Protein AF-A0A9W9V5M5-F1 (afdb_monomer_lite)

Secondary structure (DSSP, 8-state):
---HHHHSTT--PPTTSHHHHHHHHIIIIIHHHHHHHHHHTSGGGGGG----GGGGSPPSBTTB-----HHHHHHHHHHHHHHHHHHS--HHHHHHHHHHHHHHHHH-BTTB--S-SSS--

Sequence (121 aa):
MDYPQETFVNTTFTPGSFWARRREIVRAQTLRHQLEMLKKTGRYEAFKLGWHPSYSDPPTVYPVPNHQFWDSDVAKWIEGACYLLTDHFDTEIDEAVRELVRMIQGAQHGGWIFEYPLLCC

Structure (mmCIF, N/CA/C/O backbone):
data_AF-A0A9W9V5M5-F1
#
_entry.id   AF-A0A9W9V5M5-F1
#
loop_
_atom_site.group_PDB
_atom_site.id
_atom_site.type_symbol
_atom_site.label_atom_id
_atom_site.label_alt_id
_atom_site.label_comp_id
_atom_site.label_asym_id
_atom_site.label_entity_id
_atom_site.label_seq_id
_atom_site.pdbx_PDB_ins_code
_atom_site.Cartn_x
_atom_site.Cartn_y
_atom_site.Cartn_z
_atom_site.occupancy
_atom_site.B_iso_or_equiv
_atom_site.auth_seq_id
_atom_site.auth_comp_id
_atom_site.auth_asym_id
_atom_site.auth_atom_id
_atom_site.pdbx_PDB_model_num
ATOM 1 N N . MET A 1 1 ? 7.270 -11.997 21.333 1.00 56.75 1 MET A N 1
ATOM 2 C CA . MET A 1 1 ? 7.283 -11.564 19.925 1.00 56.75 1 MET A CA 1
ATOM 3 C C . MET A 1 1 ? 5.890 -11.081 19.624 1.00 56.75 1 MET A C 1
ATOM 5 O O . MET A 1 1 ? 4.958 -11.819 19.919 1.00 56.75 1 MET A O 1
ATOM 9 N N . ASP A 1 2 ? 5.762 -9.858 19.125 1.00 73.38 2 ASP A N 1
ATOM 10 C CA . ASP A 1 2 ? 4.467 -9.306 18.740 1.00 73.38 2 ASP A CA 1
ATOM 11 C C . ASP A 1 2 ? 4.181 -9.709 17.291 1.00 73.38 2 ASP A C 1
ATOM 13 O O . ASP A 1 2 ? 5.035 -9.534 16.424 1.00 73.38 2 ASP A O 1
ATOM 17 N N . TYR A 1 3 ? 3.001 -10.281 17.046 1.00 85.00 3 TYR A N 1
ATOM 18 C CA . TYR A 1 3 ? 2.525 -10.684 15.720 1.00 85.00 3 TYR A CA 1
ATOM 19 C C . TYR A 1 3 ? 1.456 -9.685 15.262 1.00 85.00 3 TYR A C 1
ATOM 21 O O . TYR A 1 3 ? 0.264 -9.930 15.470 1.00 85.00 3 TYR A O 1
ATOM 29 N N . PRO A 1 4 ? 1.846 -8.524 14.702 1.00 81.88 4 PRO A N 1
ATOM 30 C CA . PRO A 1 4 ? 0.904 -7.462 14.349 1.00 81.88 4 PRO A CA 1
ATOM 31 C C . PRO A 1 4 ? -0.188 -7.941 13.388 1.00 81.88 4 PRO A C 1
ATOM 33 O O . PRO A 1 4 ? -1.334 -7.524 13.521 1.00 81.88 4 PRO A O 1
ATOM 36 N N . GLN A 1 5 ? 0.117 -8.885 12.496 1.00 82.19 5 GLN A N 1
ATOM 37 C CA . GLN A 1 5 ? -0.859 -9.503 11.598 1.00 82.19 5 GLN A CA 1
ATOM 38 C C . GLN A 1 5 ? -1.984 -10.269 12.322 1.00 82.19 5 GLN A C 1
ATOM 40 O O . GLN A 1 5 ? -3.066 -10.429 11.767 1.00 82.19 5 GLN A O 1
ATOM 45 N N . GLU A 1 6 ? -1.762 -10.707 13.564 1.00 85.81 6 GLU A N 1
ATOM 46 C CA . GLU A 1 6 ? -2.757 -11.406 14.391 1.00 85.81 6 GLU A CA 1
ATOM 47 C C . GLU A 1 6 ? -3.434 -10.461 15.390 1.00 85.81 6 GLU A C 1
ATOM 49 O O . GLU A 1 6 ? -4.625 -10.578 15.685 1.00 85.81 6 GLU A O 1
ATOM 54 N N . THR A 1 7 ? -2.682 -9.508 15.940 1.00 88.00 7 THR A N 1
ATOM 55 C CA . THR A 1 7 ? -3.178 -8.622 17.000 1.00 88.00 7 THR A CA 1
ATOM 56 C C . THR A 1 7 ? -3.917 -7.404 16.458 1.00 88.00 7 THR A C 1
ATOM 58 O O . THR A 1 7 ? -4.751 -6.842 17.170 1.00 88.00 7 THR A O 1
ATOM 61 N N . PHE A 1 8 ? -3.678 -7.012 15.202 1.00 87.75 8 PHE A N 1
ATOM 62 C CA . PHE A 1 8 ? -4.284 -5.823 14.601 1.00 87.75 8 PHE A CA 1
ATOM 63 C C . PHE A 1 8 ? -5.815 -5.873 14.610 1.00 87.75 8 PHE A C 1
ATOM 65 O O . PHE A 1 8 ? -6.456 -4.920 15.052 1.00 87.75 8 PHE A O 1
ATOM 72 N N . VAL A 1 9 ? -6.403 -7.000 14.192 1.00 88.56 9 VAL A N 1
ATOM 73 C CA . VAL A 1 9 ? -7.867 -7.195 14.160 1.00 88.56 9 VAL A CA 1
ATOM 74 C C . VAL A 1 9 ? -8.494 -7.222 15.554 1.00 88.56 9 VAL A C 1
ATOM 76 O O . VAL A 1 9 ? -9.664 -6.895 15.721 1.00 88.56 9 VAL A O 1
ATOM 79 N N . ASN A 1 10 ? -7.696 -7.563 16.565 1.00 89.12 10 ASN A N 1
ATOM 80 C CA . ASN A 1 10 ? -8.111 -7.624 17.964 1.00 89.12 10 ASN A CA 1
ATOM 81 C C . ASN A 1 10 ? -7.860 -6.301 18.710 1.00 89.12 10 ASN A C 1
ATOM 83 O O . ASN A 1 10 ? -8.130 -6.203 19.906 1.00 89.12 10 ASN A O 1
ATOM 87 N N . THR A 1 11 ? -7.335 -5.279 18.025 1.00 88.69 11 THR A N 1
ATOM 88 C CA . THR A 1 11 ? -6.989 -3.986 18.620 1.00 88.69 11 THR A CA 1
ATOM 89 C C . THR A 1 11 ? -8.001 -2.922 18.217 1.00 88.69 11 THR A C 1
ATOM 91 O O . THR A 1 11 ? -8.020 -2.443 17.083 1.00 88.69 11 THR A O 1
ATOM 94 N N . THR A 1 12 ? -8.809 -2.484 19.181 1.00 90.31 12 THR A N 1
ATOM 95 C CA . THR A 1 12 ? -9.776 -1.396 18.997 1.00 90.31 12 THR A CA 1
ATOM 96 C C . THR A 1 12 ? -9.294 -0.112 19.658 1.00 90.31 12 THR A C 1
ATOM 98 O O . THR A 1 12 ? -8.876 -0.122 20.816 1.00 90.31 12 THR A O 1
ATOM 101 N N . PHE A 1 13 ? -9.417 1.017 18.962 1.00 92.19 13 PHE A N 1
ATOM 102 C CA . PHE A 1 13 ? -9.169 2.334 19.545 1.00 92.19 13 PHE A CA 1
ATOM 103 C C . PHE A 1 13 ? -10.477 2.983 19.987 1.00 92.19 13 PHE A C 1
ATOM 105 O O . PHE A 1 13 ? -11.470 2.943 19.262 1.00 92.19 13 PHE A O 1
ATOM 112 N N . THR A 1 14 ? -10.467 3.655 21.140 1.00 95.94 14 THR A N 1
ATOM 113 C CA . THR A 1 14 ? -11.615 4.452 21.586 1.00 95.94 14 THR A CA 1
ATOM 114 C C . THR A 1 14 ? -11.973 5.492 20.516 1.00 95.94 14 THR A C 1
ATOM 116 O O . THR A 1 14 ? -11.073 6.227 20.076 1.00 95.94 14 THR A O 1
ATOM 119 N N . PRO A 1 15 ? -13.250 5.597 20.096 1.00 94.50 15 PRO A N 1
ATOM 120 C CA . PRO A 1 15 ? -13.680 6.586 19.115 1.00 94.50 15 PRO A CA 1
ATOM 121 C C . PRO A 1 15 ? -13.265 8.003 19.516 1.00 94.50 15 PRO A C 1
ATOM 123 O O . PRO A 1 15 ? -13.354 8.390 20.679 1.00 94.50 15 PRO A O 1
ATOM 126 N N . GLY A 1 16 ? -12.755 8.774 18.557 1.00 94.81 16 GLY A N 1
ATOM 127 C CA . GLY A 1 16 ? -12.276 10.134 18.810 1.00 94.81 16 GLY A CA 1
ATOM 128 C C . GLY A 1 16 ? -10.953 10.228 19.578 1.00 94.81 16 GLY A C 1
ATOM 129 O O . GLY A 1 16 ? -10.478 11.340 19.790 1.00 94.81 16 GLY A O 1
ATOM 130 N N . SER A 1 17 ? -10.309 9.120 19.956 1.00 97.38 17 SER A N 1
ATOM 131 C CA . SER A 1 17 ? -8.935 9.153 20.473 1.00 97.38 17 SER A CA 1
ATOM 132 C C . SER A 1 17 ? -7.936 9.617 19.403 1.00 97.38 17 SER A C 1
ATOM 134 O O .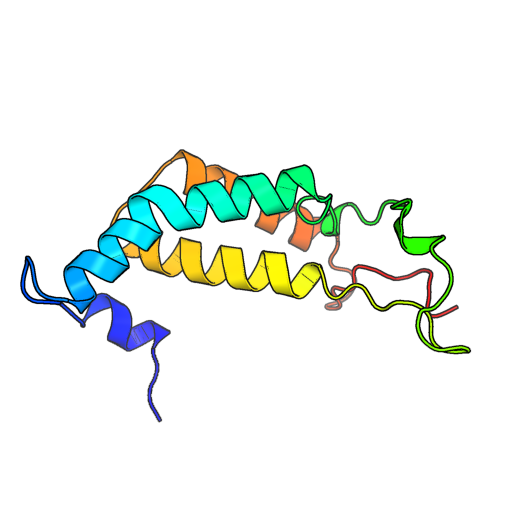 SER A 1 17 ? -8.229 9.633 18.205 1.00 97.38 17 SER A O 1
ATOM 136 N N . PHE A 1 18 ? -6.727 9.992 19.828 1.00 97.25 18 PHE A N 1
ATOM 137 C CA . PHE A 1 18 ? -5.659 10.420 18.920 1.00 97.25 18 PHE A CA 1
ATOM 138 C C . PHE A 1 18 ? -5.372 9.381 17.820 1.00 97.25 18 PHE A C 1
ATOM 140 O O . PHE A 1 18 ? -5.367 9.724 16.637 1.00 97.25 18 PHE A O 1
ATOM 147 N N . TRP A 1 19 ? -5.209 8.109 18.198 1.00 95.44 19 TRP A N 1
ATOM 148 C CA . TRP A 1 19 ? -4.905 7.025 17.260 1.00 95.44 19 TRP A CA 1
ATOM 149 C C . TRP A 1 19 ? -6.090 6.650 16.370 1.00 95.44 19 TRP A C 1
ATOM 151 O O . TRP A 1 19 ? -5.884 6.424 15.179 1.00 95.44 19 TRP A O 1
ATOM 161 N N . ALA A 1 20 ? -7.323 6.690 16.894 1.00 94.88 20 ALA A N 1
ATOM 162 C CA . ALA A 1 20 ? -8.521 6.500 16.074 1.00 94.88 20 ALA A CA 1
ATOM 163 C C . ALA A 1 20 ? -8.603 7.551 14.954 1.00 94.88 20 ALA A C 1
ATOM 165 O O . ALA A 1 20 ? -8.785 7.204 13.790 1.00 94.88 20 ALA A O 1
ATOM 166 N N . ARG A 1 21 ? -8.374 8.834 15.277 1.00 96.44 21 ARG A N 1
ATOM 167 C CA . ARG A 1 21 ? -8.352 9.909 14.269 1.00 96.44 21 ARG A CA 1
ATOM 168 C C . ARG A 1 21 ? -7.229 9.735 13.251 1.00 96.44 21 ARG A C 1
ATOM 170 O O . ARG A 1 21 ? -7.431 9.991 12.069 1.00 96.44 21 ARG A O 1
ATOM 177 N N . ARG A 1 22 ? -6.038 9.313 13.689 1.00 95.75 22 ARG A N 1
ATOM 178 C CA . ARG A 1 22 ? -4.906 9.105 12.776 1.00 95.75 22 ARG A CA 1
ATOM 179 C C . ARG A 1 22 ? -5.181 7.965 11.796 1.00 95.75 22 ARG A C 1
ATOM 181 O O . ARG A 1 22 ? -4.924 8.141 10.610 1.00 95.75 22 ARG A O 1
ATOM 188 N N . ARG A 1 23 ? -5.728 6.845 12.277 1.00 94.19 23 ARG A N 1
ATOM 189 C CA . ARG A 1 23 ? -6.127 5.698 11.446 1.00 94.19 23 ARG A CA 1
ATOM 190 C C . ARG A 1 23 ? -7.190 6.096 10.422 1.00 94.19 23 ARG A C 1
ATOM 192 O O . ARG A 1 23 ? -7.053 5.749 9.254 1.00 94.19 23 ARG A O 1
ATOM 199 N N . GLU A 1 24 ? -8.164 6.906 10.834 1.00 94.44 24 GLU A N 1
ATOM 200 C CA . GLU A 1 24 ? -9.198 7.421 9.933 1.00 94.44 24 GLU A CA 1
ATOM 201 C C . GLU A 1 24 ? -8.617 8.265 8.791 1.00 94.44 24 GLU A C 1
ATOM 203 O O . GLU A 1 24 ? -8.948 8.036 7.633 1.00 94.44 24 GLU A O 1
ATOM 208 N N . ILE A 1 25 ? -7.693 9.187 9.084 1.00 96.44 25 ILE A N 1
ATOM 209 C CA . ILE A 1 25 ? -7.034 10.003 8.048 1.00 96.44 25 ILE A CA 1
ATOM 210 C C . ILE A 1 25 ? -6.249 9.123 7.069 1.00 96.44 25 ILE A C 1
ATOM 212 O O . ILE A 1 25 ? -6.288 9.353 5.859 1.00 96.44 25 ILE A O 1
ATOM 216 N N . VAL A 1 26 ? -5.539 8.108 7.578 1.00 95.69 26 VAL A N 1
ATOM 217 C CA . VAL A 1 26 ? -4.761 7.209 6.717 1.00 95.69 26 VAL A CA 1
ATOM 218 C C . VAL A 1 26 ? -5.673 6.463 5.747 1.00 95.69 26 VAL A C 1
ATOM 220 O O . VAL A 1 26 ? -5.383 6.423 4.551 1.00 95.69 26 VAL A O 1
ATOM 223 N N . ARG A 1 27 ? -6.795 5.942 6.253 1.00 94.12 27 ARG A N 1
ATOM 224 C CA . ARG A 1 27 ? -7.811 5.255 5.456 1.00 94.12 27 ARG A CA 1
ATOM 225 C C . ARG A 1 27 ? -8.467 6.181 4.433 1.00 94.12 27 ARG A C 1
ATOM 227 O O . ARG A 1 27 ? -8.520 5.844 3.257 1.00 94.12 27 ARG A O 1
ATOM 234 N N . ALA A 1 28 ? -8.950 7.341 4.871 1.00 93.56 28 ALA A N 1
ATOM 235 C CA . ALA A 1 28 ? -9.769 8.223 4.044 1.00 93.56 28 ALA A CA 1
ATOM 236 C C . ALA A 1 28 ? -8.966 8.995 2.985 1.00 93.56 28 ALA A C 1
ATOM 238 O O . ALA A 1 28 ? -9.515 9.347 1.944 1.00 93.56 28 ALA A O 1
ATOM 239 N N . GLN A 1 29 ? -7.690 9.299 3.247 1.00 96.06 29 GLN A N 1
ATOM 240 C CA . GLN A 1 29 ? -6.906 10.206 2.400 1.00 96.06 29 GLN A CA 1
ATOM 241 C C . GLN A 1 29 ? -5.532 9.651 2.036 1.00 96.06 29 GLN A C 1
ATOM 243 O O . GLN A 1 29 ? -5.174 9.629 0.858 1.00 96.06 29 GLN A O 1
ATOM 248 N N . THR A 1 30 ? -4.749 9.206 3.023 1.00 96.69 30 THR A N 1
ATOM 249 C CA . THR A 1 30 ? -3.336 8.876 2.784 1.00 96.69 30 THR A CA 1
ATOM 250 C C . THR A 1 30 ? -3.169 7.718 1.807 1.00 96.69 30 THR A C 1
ATOM 252 O O . THR A 1 30 ? -2.341 7.832 0.910 1.00 96.69 30 THR A O 1
ATOM 255 N N . LEU A 1 31 ? -3.955 6.641 1.928 1.00 95.62 31 LEU A N 1
ATOM 256 C CA . LEU A 1 31 ? -3.860 5.491 1.018 1.00 95.62 31 LEU A CA 1
ATOM 257 C C . LEU A 1 31 ? -4.091 5.882 -0.445 1.00 95.62 31 LEU A C 1
ATOM 259 O O . LEU A 1 31 ? -3.315 5.490 -1.318 1.00 95.62 31 LEU A O 1
ATOM 263 N N . ARG A 1 32 ? -5.131 6.683 -0.698 1.00 96.31 32 ARG A N 1
ATOM 264 C CA . ARG A 1 32 ? -5.501 7.167 -2.036 1.00 96.31 32 ARG A CA 1
ATOM 265 C C . ARG A 1 32 ? -4.431 8.095 -2.596 1.00 96.31 32 ARG A C 1
ATOM 267 O O . ARG A 1 32 ? -3.973 7.903 -3.716 1.00 96.31 32 ARG A O 1
ATOM 274 N N . HIS A 1 33 ? -3.945 9.027 -1.781 1.00 97.38 33 HIS A N 1
ATOM 275 C CA . HIS A 1 33 ? -2.867 9.920 -2.191 1.00 97.38 33 HIS A CA 1
ATOM 276 C C . HIS A 1 33 ? -1.556 9.169 -2.480 1.00 97.38 33 HIS A C 1
ATOM 278 O O . HIS A 1 33 ? -0.864 9.462 -3.451 1.00 97.38 33 HIS A O 1
ATOM 284 N N . GLN A 1 34 ? -1.211 8.164 -1.670 1.00 97.25 34 GLN A N 1
ATOM 285 C CA . GLN A 1 34 ? -0.052 7.310 -1.934 1.00 97.25 34 GLN A CA 1
ATOM 286 C C . GLN A 1 34 ? -0.218 6.533 -3.244 1.00 97.25 34 GLN A C 1
ATOM 288 O O . GLN A 1 34 ? 0.722 6.491 -4.033 1.00 97.25 34 GLN A O 1
ATOM 293 N N . LEU A 1 35 ? -1.408 5.989 -3.515 1.00 96.94 35 LEU A N 1
ATOM 294 C CA . LEU A 1 35 ? -1.713 5.308 -4.775 1.00 96.94 35 LEU A CA 1
ATOM 295 C C . LEU A 1 35 ? -1.554 6.244 -5.984 1.00 96.94 35 LEU A C 1
ATOM 297 O O . LEU A 1 35 ? -0.925 5.875 -6.976 1.00 96.94 35 LEU A O 1
ATOM 301 N N . GLU A 1 36 ? -2.065 7.473 -5.892 1.00 97.12 36 GLU A N 1
ATOM 302 C CA . GLU A 1 36 ? -1.869 8.508 -6.914 1.00 97.12 36 GLU A CA 1
ATOM 303 C C . GLU A 1 36 ? -0.384 8.804 -7.145 1.00 97.12 36 GLU A C 1
ATOM 305 O O . GLU A 1 36 ? 0.057 8.908 -8.289 1.00 97.12 36 GLU A O 1
ATOM 310 N N . MET A 1 37 ? 0.410 8.907 -6.077 1.00 96.31 37 MET A N 1
ATOM 311 C CA . MET A 1 37 ? 1.848 9.154 -6.175 1.00 96.31 37 MET A CA 1
ATOM 312 C C . MET A 1 37 ? 2.610 7.973 -6.781 1.00 96.31 37 MET A C 1
ATOM 314 O O . MET A 1 37 ? 3.512 8.189 -7.597 1.00 96.31 37 MET A O 1
ATOM 318 N N . LEU A 1 38 ? 2.238 6.734 -6.450 1.00 95.31 38 LEU A N 1
ATOM 319 C CA . LEU A 1 38 ? 2.799 5.543 -7.089 1.00 95.31 38 LEU A CA 1
ATOM 320 C C . LEU A 1 38 ? 2.542 5.571 -8.600 1.00 95.31 38 LEU A C 1
ATOM 322 O O . LEU A 1 38 ? 3.469 5.358 -9.379 1.00 95.31 38 LEU A O 1
ATOM 326 N N . LYS A 1 39 ? 1.317 5.912 -9.021 1.00 94.81 39 LYS A N 1
ATOM 327 C CA . LYS A 1 39 ? 0.950 6.032 -10.442 1.00 94.81 39 LYS A CA 1
ATOM 328 C C . LYS A 1 39 ? 1.690 7.181 -11.128 1.00 94.81 39 LYS A C 1
ATOM 330 O O . LYS A 1 39 ? 2.310 6.987 -12.168 1.00 94.81 39 LYS A O 1
ATOM 335 N N . LYS A 1 40 ? 1.687 8.371 -10.522 1.00 94.25 40 LYS A N 1
ATOM 336 C CA . LYS A 1 40 ? 2.299 9.586 -11.081 1.00 94.25 40 LYS A CA 1
ATOM 337 C C . LYS A 1 40 ? 3.811 9.465 -11.267 1.00 94.25 40 LYS A C 1
ATOM 339 O O . LYS A 1 40 ? 4.358 10.070 -12.182 1.00 94.25 40 LYS A O 1
ATOM 344 N N . THR A 1 41 ? 4.487 8.731 -10.386 1.00 90.75 41 THR A N 1
ATOM 345 C CA . THR A 1 41 ? 5.950 8.589 -10.422 1.00 90.75 41 THR A CA 1
ATOM 346 C C . THR A 1 41 ? 6.439 7.385 -11.224 1.00 90.75 41 THR A C 1
ATOM 348 O O . THR A 1 41 ? 7.645 7.190 -11.309 1.00 90.75 41 THR A O 1
ATOM 351 N N . GLY A 1 42 ? 5.534 6.576 -11.782 1.00 89.31 42 GLY A N 1
ATOM 352 C CA . GLY A 1 42 ? 5.876 5.364 -12.532 1.00 89.31 42 GLY A CA 1
ATOM 353 C C . GLY A 1 42 ? 6.091 4.115 -11.668 1.00 89.31 42 GLY A C 1
ATOM 354 O O . GLY A 1 42 ? 6.053 3.011 -12.199 1.00 89.31 42 GLY A O 1
ATOM 355 N N . ARG A 1 43 ? 6.209 4.255 -10.338 1.00 91.06 43 ARG A N 1
ATOM 356 C CA . ARG A 1 43 ? 6.402 3.138 -9.389 1.00 91.06 43 ARG A CA 1
ATOM 357 C C . ARG A 1 43 ? 5.307 2.079 -9.453 1.00 91.06 43 ARG A C 1
ATOM 359 O O . ARG A 1 43 ? 5.580 0.907 -9.239 1.00 91.06 43 ARG A O 1
ATOM 366 N N . TYR A 1 44 ? 4.071 2.484 -9.742 1.00 92.38 44 TYR A N 1
ATOM 367 C CA . TYR A 1 44 ? 2.946 1.553 -9.882 1.00 92.38 44 TYR A CA 1
ATOM 368 C C . TYR A 1 44 ? 3.199 0.494 -10.963 1.00 92.38 44 TYR A C 1
ATOM 370 O O . TYR A 1 44 ? 2.720 -0.629 -10.862 1.00 92.38 44 TYR A O 1
ATOM 378 N N . GLU A 1 45 ? 3.987 0.859 -11.972 1.00 90.12 45 GLU A N 1
ATOM 379 C CA . GLU A 1 45 ? 4.274 0.044 -13.146 1.00 90.12 45 GLU A CA 1
ATOM 380 C C . GLU A 1 45 ? 5.627 -0.670 -13.069 1.00 90.12 45 GLU A C 1
ATOM 382 O O . GLU A 1 45 ? 6.027 -1.314 -14.037 1.00 90.12 45 GLU A O 1
ATOM 387 N N . ALA A 1 46 ? 6.308 -0.606 -11.919 1.00 87.31 46 ALA A N 1
ATOM 388 C CA . ALA A 1 46 ? 7.584 -1.275 -11.654 1.00 87.31 46 ALA A CA 1
ATOM 389 C C . ALA A 1 46 ? 7.572 -2.749 -12.107 1.00 87.31 46 ALA A C 1
ATOM 391 O O . ALA A 1 46 ? 8.422 -3.213 -12.866 1.00 87.31 46 ALA A O 1
ATOM 392 N N . PHE A 1 47 ? 6.522 -3.484 -11.737 1.00 87.69 47 PHE A N 1
ATOM 393 C CA . PHE A 1 47 ? 6.389 -4.911 -12.043 1.00 87.69 47 PHE A CA 1
ATOM 394 C C . PHE A 1 47 ? 5.999 -5.224 -13.497 1.00 87.69 47 PHE A C 1
ATOM 396 O O . PHE A 1 47 ? 5.878 -6.394 -13.850 1.00 87.69 47 PHE A O 1
ATOM 403 N N . LYS A 1 48 ? 5.845 -4.223 -14.376 1.00 87.06 48 LYS A N 1
ATOM 404 C CA . LYS A 1 48 ? 5.770 -4.466 -15.828 1.00 87.06 48 LYS A CA 1
ATOM 405 C C . LYS A 1 48 ? 7.141 -4.758 -16.445 1.00 87.06 48 LYS A C 1
ATOM 407 O O . LYS A 1 48 ? 7.190 -5.122 -17.618 1.00 87.06 48 LYS A O 1
ATOM 412 N N . LEU A 1 49 ? 8.230 -4.614 -15.677 1.00 82.50 49 LEU A N 1
ATOM 413 C CA . LEU A 1 49 ? 9.614 -4.889 -16.095 1.00 82.50 49 LEU A CA 1
ATOM 414 C C . LEU A 1 49 ? 10.016 -4.127 -17.372 1.00 82.50 49 LEU A C 1
ATOM 416 O O . LEU A 1 49 ? 10.828 -4.586 -18.176 1.00 82.50 49 LEU A O 1
ATOM 420 N N . GLY A 1 50 ? 9.395 -2.964 -17.576 1.00 81.44 50 GLY A N 1
ATOM 421 C CA . GLY A 1 50 ? 9.664 -2.076 -18.694 1.00 81.44 50 GLY A CA 1
ATOM 422 C C . GLY A 1 50 ? 10.810 -1.116 -18.391 1.00 81.44 50 GLY A C 1
ATOM 423 O O . GLY A 1 50 ? 11.176 -0.882 -17.243 1.00 81.44 50 GLY A O 1
ATOM 424 N N . TRP A 1 51 ? 11.359 -0.509 -19.440 1.00 81.62 51 TRP A N 1
ATOM 425 C CA . TRP A 1 51 ? 12.323 0.572 -19.274 1.00 81.62 51 TRP A CA 1
ATOM 426 C C . TRP A 1 51 ? 11.649 1.831 -18.717 1.00 81.62 51 TRP A C 1
ATOM 428 O O . TRP A 1 51 ? 10.649 2.289 -19.273 1.00 81.62 51 TRP A O 1
ATOM 438 N N . HIS A 1 52 ? 12.239 2.437 -17.684 1.00 83.06 52 HIS A N 1
ATOM 439 C CA . HIS A 1 52 ? 11.837 3.746 -17.177 1.00 83.06 52 HIS A CA 1
ATOM 440 C C . HIS A 1 52 ? 12.941 4.793 -17.440 1.00 83.06 52 HIS A C 1
ATOM 442 O O . HIS A 1 52 ? 14.118 4.505 -17.211 1.00 83.06 52 HIS A O 1
ATOM 448 N N . PRO A 1 53 ? 12.614 6.026 -17.888 1.00 84.31 53 PRO A N 1
ATOM 449 C CA . PRO A 1 53 ? 13.614 7.053 -18.210 1.00 84.31 53 PRO A CA 1
ATOM 450 C C . PRO A 1 53 ? 14.609 7.360 -17.086 1.00 84.31 53 PRO A C 1
ATOM 452 O O . PRO A 1 53 ? 15.775 7.620 -17.369 1.00 84.31 53 PRO A O 1
ATOM 455 N N . SER A 1 54 ? 14.176 7.255 -15.826 1.00 81.31 54 SER A N 1
ATOM 456 C CA . SER A 1 54 ? 15.023 7.478 -14.642 1.00 81.31 54 SER A CA 1
ATOM 457 C C . SER A 1 54 ? 16.219 6.520 -14.543 1.00 81.31 54 SER A C 1
ATOM 459 O O . SER A 1 54 ? 17.164 6.791 -13.811 1.00 81.31 54 SER A O 1
ATOM 461 N N . TYR A 1 55 ? 16.215 5.395 -15.266 1.00 78.81 55 TYR A N 1
ATOM 462 C CA . TYR A 1 55 ? 17.367 4.488 -15.333 1.00 78.81 55 TYR A CA 1
ATOM 463 C C . TYR A 1 55 ? 18.518 5.062 -16.174 1.00 78.81 55 TYR A C 1
ATOM 465 O O . TYR A 1 55 ? 19.639 4.570 -16.097 1.00 78.81 55 TYR A O 1
ATOM 473 N N . SER A 1 56 ? 18.250 6.110 -16.962 1.00 83.56 56 SER A N 1
ATOM 474 C CA . SER A 1 56 ? 19.264 6.846 -17.733 1.00 83.56 56 SER A CA 1
ATOM 475 C C . SER A 1 56 ? 19.903 7.986 -16.940 1.00 83.56 56 SER A C 1
ATOM 477 O O . SER A 1 56 ? 20.817 8.637 -17.448 1.00 83.56 56 SER A O 1
ATOM 479 N N . ASP A 1 57 ? 19.403 8.276 -15.736 1.00 84.75 57 ASP A N 1
ATOM 480 C CA . ASP A 1 57 ? 19.884 9.404 -14.950 1.00 84.75 57 ASP A CA 1
ATOM 481 C C . ASP A 1 57 ? 21.344 9.176 -14.530 1.00 84.75 57 ASP A C 1
ATOM 483 O O . ASP A 1 57 ? 21.713 8.059 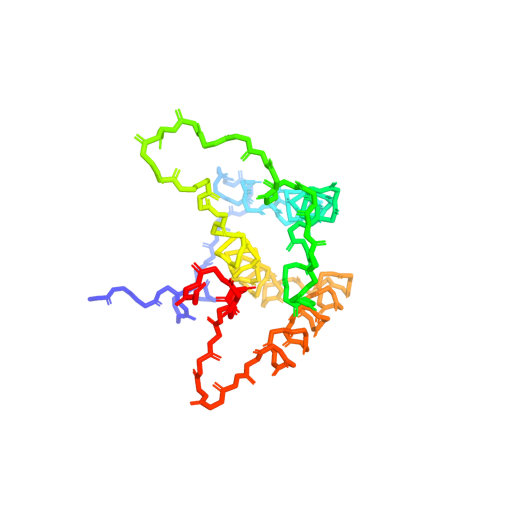-14.144 1.00 84.75 57 ASP A O 1
ATOM 487 N N . PRO A 1 58 ? 22.192 10.221 -14.567 1.00 83.00 58 PRO A N 1
ATOM 488 C CA . PRO A 1 58 ? 23.574 10.094 -14.137 1.00 83.00 58 PRO A CA 1
ATOM 489 C C . PRO A 1 58 ? 23.629 9.628 -12.673 1.00 83.00 58 PRO A C 1
ATOM 491 O O . PRO A 1 58 ? 22.818 10.071 -11.847 1.00 83.00 58 PRO A O 1
ATOM 494 N N . PRO A 1 59 ? 24.576 8.740 -12.321 1.00 83.31 59 PRO A N 1
ATOM 495 C CA . PRO A 1 59 ? 24.693 8.251 -10.958 1.00 83.31 59 PRO A CA 1
ATOM 496 C C . PRO A 1 59 ? 24.979 9.420 -10.016 1.00 83.31 59 PRO A C 1
ATOM 498 O O . PRO A 1 59 ? 25.889 10.215 -10.254 1.00 83.31 59 PRO A O 1
ATOM 501 N N . THR A 1 60 ? 24.221 9.503 -8.921 1.00 82.50 60 THR A N 1
ATOM 502 C CA . THR A 1 60 ? 24.453 10.521 -7.883 1.00 82.50 60 THR A CA 1
ATOM 503 C C . THR A 1 60 ? 25.833 10.337 -7.244 1.00 82.50 60 THR A C 1
ATOM 505 O O . THR A 1 60 ? 26.494 11.308 -6.882 1.00 82.50 60 THR A O 1
ATOM 508 N N . VAL A 1 61 ? 26.287 9.082 -7.135 1.00 82.19 61 VAL A N 1
ATOM 509 C CA . VAL A 1 61 ? 27.613 8.708 -6.638 1.00 82.19 61 VAL A CA 1
ATOM 510 C C . VAL A 1 61 ? 28.248 7.739 -7.627 1.00 82.19 61 VAL A C 1
ATOM 512 O O . VAL A 1 61 ? 27.905 6.563 -7.669 1.00 82.19 61 VAL A O 1
ATOM 515 N N . TYR A 1 62 ? 29.198 8.214 -8.427 1.00 76.75 62 TYR A N 1
ATOM 516 C CA . TYR A 1 62 ? 29.970 7.347 -9.317 1.00 76.75 62 TYR A CA 1
ATOM 517 C C . TYR A 1 62 ? 30.848 6.368 -8.507 1.00 76.75 62 TYR A C 1
ATOM 519 O O . TYR A 1 62 ? 31.472 6.803 -7.535 1.00 76.75 62 TYR A O 1
ATOM 527 N N . PRO A 1 63 ? 30.959 5.075 -8.884 1.00 75.25 63 PRO A N 1
ATOM 528 C CA . PRO A 1 63 ? 30.415 4.414 -10.080 1.00 75.25 63 PRO A CA 1
ATOM 529 C C . PRO A 1 63 ? 29.065 3.700 -9.864 1.00 75.25 63 PRO A C 1
ATOM 531 O O . PRO A 1 63 ? 28.688 2.863 -10.678 1.00 75.25 63 PRO A O 1
ATOM 534 N N . VAL A 1 64 ? 28.355 3.967 -8.765 1.00 69.88 64 VAL A N 1
ATOM 535 C CA . VAL A 1 64 ? 27.154 3.217 -8.369 1.00 69.88 64 VAL A CA 1
ATOM 536 C C . VAL A 1 64 ? 25.918 3.774 -9.091 1.00 69.88 64 VAL A C 1
ATOM 538 O O . VAL A 1 64 ? 25.588 4.947 -8.894 1.00 69.88 64 VAL A O 1
ATOM 541 N N . PRO A 1 65 ? 25.210 2.974 -9.913 1.00 72.19 65 PRO A N 1
ATOM 542 C CA . PRO A 1 65 ? 23.947 3.394 -10.519 1.00 72.19 65 PRO A CA 1
ATOM 543 C C . PRO A 1 65 ? 22.914 3.788 -9.455 1.00 72.19 65 PRO A C 1
ATOM 545 O O . PRO A 1 65 ? 22.913 3.253 -8.347 1.00 72.19 65 PRO A O 1
ATOM 548 N N . ASN A 1 66 ? 21.998 4.701 -9.786 1.00 76.12 66 ASN A N 1
ATO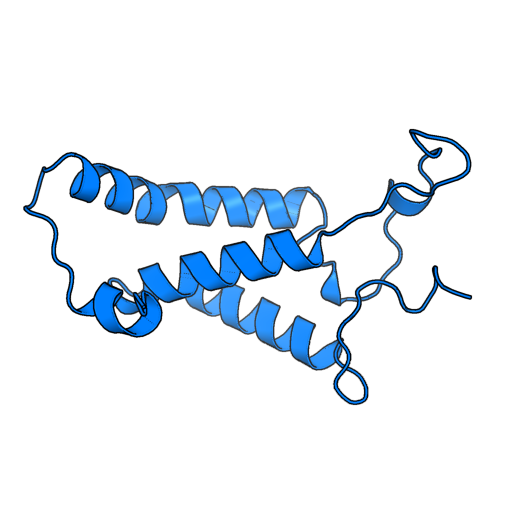M 549 C CA . ASN A 1 66 ? 20.915 5.059 -8.870 1.00 76.12 66 ASN A CA 1
ATOM 550 C C . ASN A 1 66 ? 19.974 3.851 -8.696 1.00 76.12 66 ASN A C 1
ATOM 552 O O . ASN A 1 66 ? 19.149 3.573 -9.564 1.00 76.12 66 ASN A O 1
ATOM 556 N N . HIS A 1 67 ? 20.099 3.129 -7.581 1.00 69.19 67 HIS A N 1
ATOM 557 C CA . HIS A 1 67 ? 19.210 2.015 -7.259 1.00 69.19 67 HIS A CA 1
ATOM 558 C C . HIS A 1 67 ? 17.790 2.524 -6.999 1.00 69.19 67 HIS A C 1
ATOM 560 O O . HIS A 1 67 ? 17.581 3.384 -6.138 1.00 69.19 67 HIS A O 1
ATOM 566 N N . GLN A 1 68 ? 16.807 1.976 -7.712 1.00 73.81 68 GLN A N 1
ATOM 567 C CA . GLN A 1 68 ? 15.398 2.289 -7.490 1.00 73.81 68 GLN A CA 1
ATOM 568 C C . GLN A 1 68 ? 14.735 1.079 -6.841 1.00 73.81 68 GLN A C 1
ATOM 570 O O . GLN A 1 68 ? 14.422 0.098 -7.498 1.00 73.81 68 GLN A O 1
ATOM 575 N N . PHE A 1 69 ? 14.567 1.132 -5.520 1.00 81.31 69 PHE A N 1
ATOM 576 C CA . PHE A 1 69 ? 13.881 0.096 -4.734 1.00 81.31 69 PHE A CA 1
ATOM 577 C C . PHE A 1 69 ? 12.363 0.339 -4.722 1.00 81.31 69 PHE A C 1
ATOM 579 O O . PHE A 1 69 ? 11.742 0.482 -3.661 1.00 81.31 69 PHE A O 1
ATOM 586 N N . TRP A 1 70 ? 11.793 0.525 -5.916 1.00 86.31 70 TRP A N 1
ATOM 587 C CA . TRP A 1 70 ? 10.391 0.901 -6.114 1.00 86.31 70 TRP A CA 1
ATOM 588 C C . TRP A 1 70 ? 9.432 -0.245 -5.797 1.00 86.31 70 TRP A C 1
ATOM 590 O O . TRP A 1 70 ? 8.345 -0.005 -5.266 1.00 86.31 70 TRP A O 1
ATOM 600 N N . ASP A 1 71 ? 9.879 -1.480 -6.011 1.00 86.25 71 ASP A N 1
ATOM 601 C CA . ASP A 1 71 ? 9.267 -2.705 -5.498 1.00 86.25 71 ASP A CA 1
ATOM 602 C C . ASP A 1 71 ? 8.851 -2.595 -4.018 1.00 86.25 71 ASP A C 1
ATOM 604 O O . ASP A 1 71 ? 7.726 -2.946 -3.649 1.00 86.25 71 ASP A O 1
ATOM 608 N N . SER A 1 72 ? 9.720 -2.034 -3.172 1.00 89.50 72 SER A N 1
ATOM 609 C CA . SER A 1 72 ? 9.468 -1.892 -1.740 1.00 89.50 72 SER A CA 1
ATOM 610 C C . SER A 1 72 ? 8.385 -0.857 -1.423 1.00 89.50 72 SER A C 1
ATOM 612 O O . SER A 1 72 ? 7.650 -1.028 -0.449 1.00 89.50 72 SER A O 1
ATOM 614 N N . ASP A 1 73 ? 8.260 0.201 -2.229 1.00 92.31 73 ASP A N 1
ATOM 615 C CA . ASP A 1 73 ? 7.220 1.223 -2.058 1.00 92.31 73 ASP A CA 1
ATOM 616 C C . ASP A 1 73 ? 5.839 0.628 -2.365 1.00 92.31 73 ASP A C 1
ATOM 618 O O . ASP A 1 73 ? 4.888 0.834 -1.607 1.00 92.31 73 ASP A O 1
ATOM 622 N N . VAL A 1 74 ? 5.744 -0.173 -3.433 1.00 93.94 74 VAL A N 1
ATOM 623 C CA . VAL A 1 74 ? 4.517 -0.894 -3.796 1.00 93.94 74 VAL A CA 1
ATOM 624 C C . VAL A 1 74 ? 4.164 -1.936 -2.732 1.00 93.94 74 VAL A C 1
ATOM 626 O O . VAL A 1 74 ? 3.020 -1.984 -2.282 1.00 93.94 74 VAL A O 1
ATOM 629 N N . ALA A 1 75 ? 5.136 -2.731 -2.273 1.00 93.25 75 ALA A N 1
ATOM 630 C CA . ALA A 1 75 ? 4.907 -3.760 -1.258 1.00 93.25 75 ALA A CA 1
ATOM 631 C C . ALA A 1 75 ? 4.395 -3.175 0.072 1.00 93.25 75 ALA A C 1
ATOM 633 O O . ALA A 1 75 ? 3.410 -3.667 0.622 1.00 93.25 75 ALA A O 1
ATOM 634 N N . LYS A 1 76 ? 5.002 -2.082 0.556 1.00 94.75 76 LYS A N 1
ATOM 635 C CA . LYS A 1 76 ? 4.561 -1.381 1.778 1.00 94.75 76 LYS A CA 1
ATOM 636 C C . LYS A 1 76 ? 3.160 -0.793 1.631 1.00 94.75 76 LYS A C 1
ATOM 638 O O . LYS A 1 76 ? 2.385 -0.793 2.587 1.00 94.75 76 LYS A O 1
ATOM 643 N N . TRP A 1 77 ? 2.828 -0.278 0.445 1.00 97.25 77 TRP A N 1
ATOM 644 C CA . TRP A 1 77 ? 1.487 0.236 0.181 1.00 97.25 77 TRP A CA 1
ATOM 645 C C . TRP A 1 77 ? 0.441 -0.884 0.219 1.00 97.25 77 TRP A C 1
ATOM 647 O O . TRP A 1 77 ? -0.578 -0.724 0.889 1.00 97.25 77 TRP A O 1
ATOM 657 N N . ILE A 1 78 ? 0.715 -2.033 -0.415 1.00 97.06 78 ILE A N 1
ATOM 658 C CA . ILE A 1 78 ? -0.163 -3.216 -0.363 1.00 97.06 78 ILE A CA 1
ATOM 659 C C . ILE A 1 78 ? -0.358 -3.680 1.085 1.00 97.06 78 ILE A C 1
ATOM 661 O O . ILE A 1 78 ? -1.487 -3.937 1.493 1.00 97.06 78 ILE A O 1
ATOM 665 N N . GLU A 1 79 ? 0.714 -3.749 1.878 1.00 95.25 79 GLU A N 1
ATOM 666 C CA . GLU A 1 79 ? 0.635 -4.129 3.292 1.00 95.25 79 GLU A CA 1
ATOM 667 C C . GLU A 1 79 ? -0.317 -3.206 4.074 1.00 95.25 79 GLU A C 1
ATOM 669 O O . GLU A 1 79 ? -1.259 -3.675 4.718 1.00 95.25 79 GLU A O 1
ATOM 674 N N . GLY A 1 80 ? -0.121 -1.887 3.974 1.00 94.62 80 GLY A N 1
ATOM 675 C CA . GLY A 1 80 ? -0.984 -0.904 4.633 1.00 94.62 80 GLY A CA 1
ATOM 676 C C . GLY A 1 80 ? -2.439 -0.965 4.157 1.00 94.62 80 GLY A C 1
ATOM 677 O O . GLY A 1 80 ? -3.362 -0.849 4.968 1.00 94.62 80 GLY A O 1
ATOM 678 N N . ALA A 1 81 ? -2.648 -1.186 2.857 1.00 96.31 81 ALA A N 1
ATOM 679 C CA . ALA A 1 81 ? -3.970 -1.357 2.267 1.00 96.31 81 ALA A CA 1
ATOM 680 C C . ALA A 1 81 ? -4.682 -2.596 2.829 1.00 96.31 81 ALA A C 1
ATOM 682 O O . ALA A 1 81 ? -5.825 -2.486 3.264 1.00 96.31 81 ALA A O 1
ATOM 683 N N . CYS A 1 82 ? -4.008 -3.747 2.909 1.00 95.31 82 CYS A N 1
ATOM 684 C CA . CYS A 1 82 ? -4.576 -4.988 3.445 1.00 95.31 82 CYS A CA 1
ATOM 685 C C . CYS A 1 82 ? -5.025 -4.852 4.908 1.00 95.31 82 CYS A C 1
ATOM 687 O O . CYS A 1 82 ? -6.116 -5.312 5.264 1.00 95.31 82 CYS A O 1
ATOM 689 N N . TYR A 1 83 ? -4.237 -4.176 5.752 1.00 93.56 83 TYR A N 1
ATOM 690 C CA . TYR A 1 83 ? -4.645 -3.897 7.133 1.00 93.56 83 TYR A CA 1
ATOM 691 C C . TYR A 1 83 ? -5.940 -3.077 7.192 1.00 93.56 83 TYR A C 1
ATOM 693 O O . TYR A 1 83 ? -6.846 -3.397 7.959 1.00 93.56 83 TYR A O 1
ATOM 701 N N . LEU A 1 84 ? -6.058 -2.036 6.366 1.00 92.44 84 LEU A N 1
ATOM 702 C CA . LEU A 1 84 ? -7.227 -1.156 6.377 1.00 92.44 84 LEU A CA 1
ATOM 703 C C . LEU A 1 84 ? -8.455 -1.781 5.705 1.00 92.44 84 LEU A C 1
ATOM 705 O O . LEU A 1 84 ? -9.558 -1.584 6.206 1.00 92.44 84 LEU A O 1
ATOM 709 N N . LEU A 1 85 ? -8.272 -2.594 4.663 1.00 94.19 85 LEU A N 1
ATOM 710 C CA . LEU A 1 85 ? -9.345 -3.356 4.014 1.00 94.19 85 LEU A CA 1
ATOM 711 C C . LEU A 1 85 ? -9.967 -4.408 4.939 1.00 94.19 85 LEU A C 1
ATOM 713 O O . LEU A 1 85 ? -11.162 -4.673 4.838 1.00 94.19 85 LEU A O 1
ATOM 717 N N . THR A 1 86 ? -9.174 -4.984 5.850 1.00 90.38 86 THR A N 1
ATOM 718 C CA . THR A 1 86 ? -9.670 -5.949 6.848 1.00 90.38 86 THR A CA 1
ATOM 719 C C . THR A 1 86 ? -10.646 -5.299 7.836 1.00 90.38 86 THR A C 1
ATOM 721 O O . THR A 1 86 ? -11.567 -5.947 8.322 1.00 90.38 86 THR A O 1
ATOM 724 N N . ASP A 1 87 ? -10.449 -4.014 8.128 1.00 87.19 87 ASP A N 1
ATOM 725 C CA . ASP A 1 87 ? -11.281 -3.227 9.044 1.00 87.19 87 ASP A CA 1
ATOM 726 C C . ASP A 1 87 ? -12.474 -2.575 8.329 1.00 87.19 87 ASP A C 1
ATOM 728 O O . ASP A 1 87 ? -13.606 -2.598 8.807 1.00 87.19 87 ASP A O 1
ATOM 732 N N . HIS A 1 88 ? -12.223 -2.008 7.148 1.00 90.25 88 HIS A N 1
ATOM 733 C CA . HIS A 1 88 ? -13.208 -1.313 6.337 1.00 90.25 88 HIS A CA 1
ATOM 734 C C . HIS A 1 88 ? -12.940 -1.543 4.853 1.00 90.25 88 HIS A C 1
ATOM 736 O O . HIS A 1 88 ? -11.974 -1.026 4.294 1.00 90.25 88 HIS A O 1
ATOM 742 N N . PHE A 1 89 ? -13.842 -2.277 4.208 1.00 94.19 89 PHE A N 1
ATOM 743 C CA . PHE A 1 89 ? -13.727 -2.572 2.788 1.00 94.19 89 PHE A CA 1
ATOM 744 C C . PHE A 1 89 ? -13.873 -1.307 1.927 1.00 94.19 89 PHE A C 1
ATOM 746 O O . PHE A 1 89 ? -14.812 -0.529 2.103 1.00 94.19 89 PHE A O 1
ATOM 753 N N . ASP A 1 90 ? -12.959 -1.139 0.972 1.00 96.12 90 ASP A N 1
ATOM 754 C CA . ASP A 1 90 ? -12.963 -0.088 -0.044 1.00 96.12 90 ASP A CA 1
ATOM 755 C C . ASP A 1 90 ? -12.666 -0.740 -1.400 1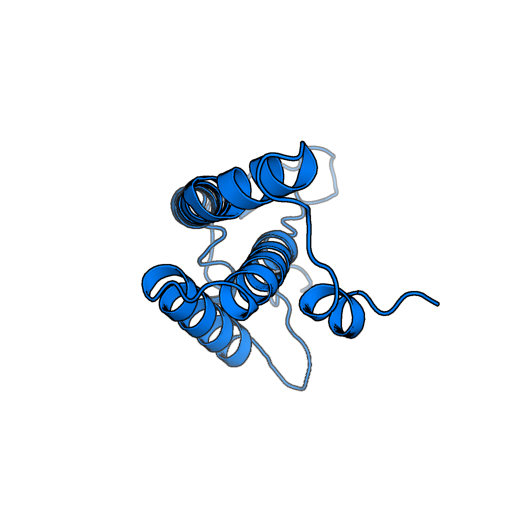.00 96.12 90 ASP A C 1
ATOM 757 O O . ASP A 1 90 ? -11.572 -1.261 -1.624 1.00 96.12 90 ASP A O 1
ATOM 761 N N . THR A 1 91 ? -13.658 -0.736 -2.293 1.00 96.50 91 THR A N 1
ATOM 762 C CA . THR A 1 91 ? -13.586 -1.425 -3.588 1.00 96.50 91 THR A CA 1
ATOM 763 C C . THR A 1 91 ? -12.439 -0.921 -4.459 1.00 96.50 91 THR A C 1
ATOM 765 O O . THR A 1 91 ? -11.773 -1.720 -5.106 1.00 96.50 91 THR A O 1
ATOM 768 N N . GLU A 1 92 ? -12.169 0.386 -4.464 1.00 95.56 92 GLU A N 1
ATOM 769 C CA . GLU A 1 92 ? -11.120 0.964 -5.311 1.00 95.56 92 GLU A CA 1
ATOM 770 C C . GLU A 1 92 ? -9.730 0.516 -4.853 1.00 95.56 92 GLU A C 1
ATOM 772 O O . GLU A 1 92 ? -8.862 0.185 -5.664 1.00 95.56 92 GLU A O 1
ATOM 777 N N . ILE A 1 93 ? -9.526 0.476 -3.535 1.00 97.19 93 ILE A N 1
ATOM 778 C CA . ILE A 1 93 ? -8.268 0.021 -2.950 1.00 97.19 93 ILE A CA 1
ATOM 779 C C . ILE A 1 93 ? -8.090 -1.487 -3.164 1.00 97.19 93 ILE A C 1
ATOM 781 O O . ILE A 1 93 ? -6.996 -1.911 -3.534 1.00 97.19 93 ILE A O 1
ATOM 785 N N . ASP A 1 94 ? -9.142 -2.295 -2.990 1.00 97.69 94 ASP A N 1
ATOM 786 C CA . ASP A 1 94 ? -9.101 -3.744 -3.252 1.00 97.69 94 ASP A CA 1
ATOM 787 C C . ASP A 1 94 ? -8.769 -4.048 -4.722 1.00 97.69 94 ASP A C 1
ATOM 789 O O . ASP A 1 94 ? -7.906 -4.882 -5.006 1.00 97.69 94 ASP A O 1
ATOM 793 N N . GLU A 1 95 ? -9.379 -3.333 -5.669 1.00 97.81 95 GLU A N 1
ATOM 794 C CA . GLU A 1 95 ? -9.084 -3.481 -7.097 1.00 97.81 95 GLU A CA 1
ATOM 795 C C . GLU A 1 95 ? -7.622 -3.152 -7.423 1.00 97.81 95 GLU A C 1
ATOM 797 O O . GLU A 1 95 ? -6.963 -3.933 -8.119 1.00 97.81 95 GLU A O 1
ATOM 802 N N . ALA A 1 96 ? -7.092 -2.054 -6.874 1.00 97.19 96 ALA A N 1
ATOM 803 C CA . ALA A 1 96 ? -5.693 -1.667 -7.044 1.00 97.19 96 ALA A CA 1
ATOM 804 C C . ALA A 1 96 ? -4.729 -2.695 -6.425 1.00 97.19 96 ALA A C 1
ATOM 806 O O . ALA A 1 96 ? -3.742 -3.078 -7.056 1.00 97.19 96 ALA A O 1
ATOM 807 N N . VAL A 1 97 ? -5.028 -3.212 -5.227 1.00 97.75 97 VAL A N 1
ATOM 808 C CA . VAL A 1 97 ? -4.246 -4.293 -4.603 1.00 97.75 97 VAL A CA 1
ATOM 809 C C . VAL A 1 97 ? -4.240 -5.535 -5.495 1.00 97.75 97 VAL A C 1
ATOM 811 O O . VAL A 1 97 ? -3.175 -6.086 -5.771 1.00 97.75 97 VAL A O 1
ATOM 814 N N . ARG A 1 98 ? -5.400 -5.971 -5.999 1.00 97.62 98 ARG A N 1
ATOM 815 C CA . ARG A 1 98 ? -5.492 -7.139 -6.893 1.00 97.62 98 ARG A CA 1
ATOM 816 C C . ARG A 1 98 ? -4.721 -6.937 -8.189 1.00 97.62 98 ARG A C 1
ATOM 818 O O . ARG A 1 98 ? -4.121 -7.886 -8.689 1.00 97.62 98 ARG A O 1
ATOM 825 N N . GLU A 1 99 ? -4.765 -5.736 -8.758 1.00 97.00 99 GLU A N 1
ATOM 826 C CA . GLU A 1 99 ? -4.002 -5.397 -9.956 1.00 97.00 99 GLU A CA 1
ATOM 827 C C . GLU A 1 99 ? -2.497 -5.499 -9.703 1.00 97.00 99 GLU A C 1
ATOM 829 O O . GLU A 1 99 ? -1.812 -6.223 -10.426 1.00 97.00 99 GLU A O 1
ATOM 834 N N . LEU A 1 100 ? -2.001 -4.863 -8.641 1.00 95.69 100 LEU A N 1
ATOM 835 C CA . LEU A 1 100 ? -0.593 -4.924 -8.255 1.00 95.69 100 LEU A CA 1
ATOM 836 C C . LEU A 1 100 ? -0.139 -6.361 -7.973 1.00 95.69 100 LEU A C 1
ATOM 838 O O . LEU A 1 100 ? 0.906 -6.773 -8.466 1.00 95.69 100 LEU A O 1
ATOM 842 N N . VAL A 1 101 ? -0.936 -7.159 -7.252 1.00 94.94 101 VAL A N 1
ATOM 843 C CA . VAL A 1 101 ? -0.622 -8.575 -6.994 1.00 94.94 101 VAL A CA 1
ATOM 844 C C . VAL A 1 101 ? -0.519 -9.366 -8.299 1.00 94.94 101 VAL A C 1
ATOM 846 O O . VAL A 1 101 ? 0.423 -10.140 -8.456 1.00 94.94 101 VAL A O 1
ATOM 849 N N . ARG A 1 102 ? -1.425 -9.151 -9.265 1.00 94.31 102 ARG A N 1
ATOM 850 C CA . ARG A 1 102 ? -1.328 -9.795 -10.588 1.00 94.31 102 ARG A CA 1
ATOM 851 C C . ARG A 1 102 ? -0.053 -9.392 -11.328 1.00 94.31 102 ARG A C 1
ATOM 853 O O . ARG A 1 102 ? 0.574 -10.250 -11.944 1.00 94.31 102 ARG A O 1
ATOM 860 N N . MET A 1 103 ? 0.341 -8.120 -11.262 1.00 92.62 103 MET A N 1
ATOM 861 C CA . MET A 1 103 ? 1.591 -7.656 -11.876 1.00 92.62 103 MET A CA 1
ATOM 862 C C . MET A 1 103 ? 2.815 -8.299 -11.215 1.00 92.62 103 MET A C 1
ATOM 864 O O . MET A 1 103 ? 3.672 -8.830 -11.914 1.00 92.62 103 MET A O 1
ATOM 868 N N . ILE A 1 104 ? 2.857 -8.348 -9.881 1.00 91.50 104 ILE A N 1
ATOM 869 C CA . ILE A 1 104 ? 3.929 -9.004 -9.115 1.00 91.50 104 ILE A CA 1
ATOM 870 C C . ILE A 1 104 ? 4.032 -10.492 -9.475 1.00 91.50 104 ILE A C 1
ATOM 872 O O . ILE A 1 104 ? 5.127 -10.995 -9.718 1.00 91.50 104 ILE A O 1
ATOM 876 N N . GLN A 1 105 ? 2.898 -11.195 -9.556 1.00 90.44 105 GLN A N 1
ATOM 877 C CA . GLN A 1 105 ? 2.856 -12.604 -9.959 1.00 90.44 105 GLN A CA 1
ATOM 878 C C . GLN A 1 105 ? 3.383 -12.816 -11.382 1.00 90.44 105 GLN A C 1
ATOM 880 O O . GLN A 1 105 ? 4.100 -13.781 -11.624 1.00 90.44 105 GLN A O 1
ATOM 885 N N . GLY A 1 106 ? 3.050 -11.919 -12.316 1.00 88.62 106 GLY A N 1
ATOM 886 C CA . GLY A 1 106 ? 3.559 -11.966 -13.689 1.00 88.62 106 GLY A CA 1
ATOM 887 C C . GLY A 1 106 ? 5.060 -11.679 -13.793 1.00 88.62 106 GLY A C 1
ATOM 888 O O . GLY A 1 106 ? 5.727 -12.236 -14.662 1.00 88.62 106 GLY A O 1
ATOM 889 N N . ALA A 1 107 ? 5.594 -10.847 -12.897 1.00 86.44 107 ALA A N 1
ATOM 890 C CA . ALA A 1 107 ? 7.019 -10.533 -12.821 1.00 86.44 107 ALA A CA 1
ATOM 891 C C . ALA A 1 107 ? 7.855 -11.634 -12.140 1.00 86.44 107 ALA A C 1
ATOM 893 O O . ALA A 1 107 ? 9.073 -11.678 -12.312 1.00 86.44 107 ALA A O 1
ATOM 894 N N . GLN A 1 108 ? 7.228 -12.518 -11.358 1.00 84.81 108 GLN A N 1
ATOM 895 C CA . GLN A 1 108 ? 7.924 -13.571 -10.624 1.00 84.81 108 GLN A CA 1
ATOM 896 C C . GLN A 1 108 ? 8.443 -14.672 -11.560 1.00 84.81 108 GLN A C 1
ATOM 898 O O . GLN A 1 108 ? 7.691 -15.249 -12.344 1.00 84.81 108 GLN A O 1
ATOM 903 N N . HIS A 1 109 ? 9.722 -15.037 -11.425 1.00 74.50 109 HIS A N 1
ATOM 904 C CA . HIS A 1 109 ? 10.336 -16.116 -12.203 1.00 74.50 109 HIS A CA 1
ATOM 905 C C . HIS A 1 109 ? 11.150 -17.060 -11.311 1.00 74.50 109 HIS A C 1
ATOM 907 O O . HIS A 1 109 ? 12.084 -16.646 -10.626 1.00 74.50 109 HIS A O 1
ATOM 913 N N . GLY A 1 110 ? 10.792 -18.350 -11.293 1.00 68.50 110 GLY A N 1
ATOM 914 C CA . GLY A 1 110 ? 11.531 -19.380 -10.544 1.00 68.50 110 GLY A CA 1
ATOM 915 C C . GLY A 1 110 ? 11.632 -19.138 -9.030 1.00 68.50 110 GLY A C 1
ATOM 916 O O . GLY A 1 110 ? 12.574 -19.615 -8.405 1.00 68.50 110 GLY A O 1
ATOM 917 N N . GLY A 1 111 ? 10.693 -18.380 -8.451 1.00 64.19 111 GLY A N 1
ATOM 918 C CA . GLY A 1 111 ? 10.690 -17.988 -7.036 1.00 64.19 111 GLY A CA 1
ATOM 919 C C . GLY A 1 111 ? 11.299 -16.610 -6.746 1.00 64.19 111 GLY A C 1
ATOM 920 O O . GLY A 1 111 ? 11.077 -16.087 -5.658 1.00 64.19 111 GLY A O 1
ATOM 921 N N . TRP A 1 112 ? 11.973 -15.982 -7.712 1.00 57.97 112 TRP A N 1
ATOM 922 C CA . TRP A 1 112 ? 12.581 -14.655 -7.570 1.00 57.97 112 TRP A CA 1
ATOM 923 C C . TRP A 1 112 ? 11.670 -13.555 -8.125 1.00 57.97 112 TRP A C 1
ATOM 925 O O . TRP A 1 112 ? 11.050 -13.733 -9.174 1.00 57.97 112 TRP A O 1
ATOM 935 N N . ILE A 1 113 ? 11.610 -12.414 -7.437 1.00 63.38 113 ILE A N 1
ATOM 936 C CA . ILE A 1 113 ? 10.967 -11.178 -7.904 1.00 63.38 113 ILE A CA 1
ATOM 937 C C . ILE A 1 113 ? 12.014 -10.076 -7.796 1.00 63.38 113 ILE A C 1
ATOM 939 O O . ILE A 1 113 ? 12.388 -9.687 -6.694 1.00 63.38 113 ILE A O 1
ATOM 943 N N . PHE A 1 114 ? 12.487 -9.594 -8.940 1.00 57.94 114 PHE A N 1
ATOM 944 C CA . PHE A 1 114 ? 13.313 -8.397 -9.032 1.00 57.94 114 PHE A CA 1
ATOM 945 C C . PHE A 1 114 ? 12.819 -7.561 -10.207 1.00 57.94 114 PHE A C 1
ATOM 947 O O . PHE A 1 114 ? 12.597 -8.089 -11.295 1.00 57.94 114 PHE A O 1
ATOM 954 N N . GLU A 1 115 ? 12.697 -6.252 -9.994 1.00 50.06 115 GLU A N 1
ATOM 955 C CA . GLU A 1 115 ? 12.365 -5.267 -11.036 1.00 50.06 115 GLU A CA 1
ATOM 956 C C . GLU A 1 115 ? 13.445 -5.209 -12.141 1.00 50.06 115 GLU A C 1
ATOM 958 O O . GLU A 1 115 ? 13.192 -4.762 -13.256 1.00 50.06 115 GLU A O 1
ATOM 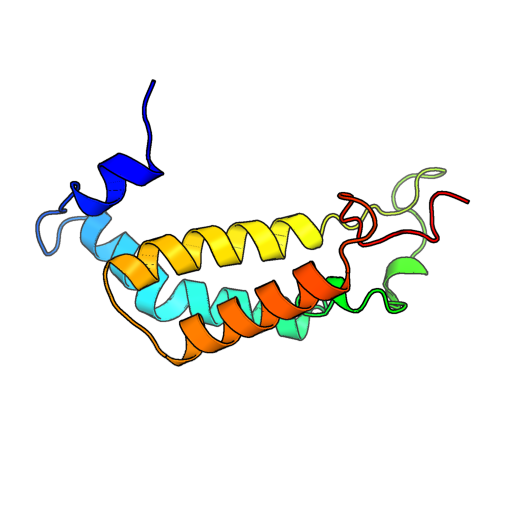963 N N . TYR A 1 116 ? 14.644 -5.741 -11.860 1.00 53.56 116 TYR A N 1
ATOM 964 C CA . TYR A 1 116 ? 15.829 -5.621 -12.706 1.00 53.56 116 TYR A CA 1
ATOM 965 C C . TYR A 1 116 ? 16.500 -6.958 -13.050 1.00 53.56 116 TYR A C 1
ATOM 967 O O . TYR A 1 116 ? 17.524 -7.306 -12.461 1.00 53.56 116 TYR A O 1
ATOM 975 N N . PRO A 1 117 ? 16.036 -7.677 -14.082 1.00 49.78 117 PRO A N 1
ATOM 976 C CA . PRO A 1 117 ? 16.856 -8.711 -14.709 1.00 49.78 117 PRO A CA 1
ATOM 977 C C . PRO A 1 117 ? 18.049 -8.120 -15.491 1.00 49.78 117 PRO A C 1
ATOM 979 O O . PRO A 1 117 ? 19.029 -8.816 -15.731 1.00 49.78 117 PRO A O 1
ATOM 982 N N . LEU A 1 118 ? 17.974 -6.845 -15.905 1.00 40.03 118 LEU A N 1
ATOM 983 C CA . LEU A 1 118 ? 18.850 -6.248 -16.930 1.00 40.03 118 LEU A CA 1
ATOM 984 C C . LEU A 1 118 ? 20.009 -5.378 -16.408 1.00 40.03 118 LEU A C 1
ATOM 986 O O . LEU A 1 118 ? 20.827 -4.946 -17.209 1.00 40.03 118 LEU A O 1
ATOM 990 N N . LEU A 1 119 ? 20.096 -5.101 -15.103 1.00 39.84 119 LEU A N 1
ATOM 991 C CA . LEU A 1 119 ? 21.163 -4.265 -14.511 1.00 39.84 119 LEU A CA 1
ATOM 992 C C . LEU A 1 119 ? 22.245 -5.077 -13.776 1.00 39.84 119 LEU A C 1
ATOM 994 O O . LEU A 1 119 ? 23.224 -4.512 -13.295 1.00 39.84 119 LEU A O 1
ATOM 998 N N . CYS A 1 120 ? 22.076 -6.400 -13.702 1.00 32.00 120 CYS A N 1
ATOM 999 C CA . CYS A 1 120 ? 23.055 -7.340 -13.148 1.00 32.00 120 CYS A CA 1
ATOM 1000 C C . CYS A 1 120 ? 23.754 -8.196 -14.222 1.00 32.00 120 CYS A C 1
ATOM 1002 O O . CYS A 1 120 ? 24.389 -9.191 -13.875 1.00 32.00 120 CYS A O 1
ATOM 1004 N N . CYS A 1 121 ? 23.639 -7.832 -15.502 1.00 28.27 121 CYS A N 1
ATOM 1005 C CA . CYS A 1 121 ? 24.419 -8.404 -16.603 1.00 28.27 121 CYS A CA 1
ATOM 1006 C C . CYS A 1 121 ? 25.279 -7.320 -17.248 1.00 28.27 121 CYS A 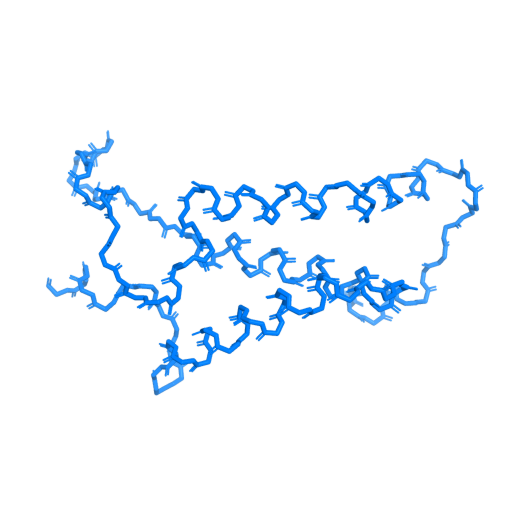C 1
ATOM 1008 O O . CYS A 1 121 ? 24.736 -6.219 -17.487 1.00 28.27 121 CYS A O 1
#

pLDDT: mean 85.79, std 14.39, range [28.27, 97.81]

Radius of gyration: 17.47 Å; chains: 1; bounding box: 44×30×41 Å

Foldseek 3Di:
DDDCVVCLVVDDDDPPDPVNVVLVCCLPPVLVVLVVVCVVVVLLVLLVLDDDPQQVDDDPDPPDGDDDVSVVSLVVSLVSLVSVCVVPNDPVSVVSSVVSVVSQVVQDDPNDHDSDPPPVD

Organism: NCBI:txid1131564

InterPro domains:
  IPR012878 Non-reducing end beta-L-arabinofuranosidase-like, GH127 catalytic domain [PF07944] (17-113)
  IPR049174 Non-reducing end beta-L-arabinofuranosidase-like [PTHR43465] (3-109)